Protein AF-K1Z778-F1 (afdb_monomer)

Solvent-accessible surface area (backbone atoms only — not comparable to full-atom values): 7570 Å² total; per-residue (Å²): 135,84,70,97,64,95,76,85,86,62,83,89,69,51,73,70,59,55,56,47,53,48,26,71,77,69,72,56,83,88,81,85,72,78,86,68,81,78,74,78,78,65,86,70,78,81,82,48,31,76,65,58,67,74,46,57,66,69,57,51,52,52,34,48,51,19,50,75,68,65,35,64,68,58,32,49,56,44,32,54,56,42,29,76,76,35,76,73,59,16,62,54,52,40,51,36,61,74,69,64,39,47,70,60,54,45,53,39,59,52,60,71,70,63,68,83,84,85,126

Structure (mmCIF, N/CA/C/O backbone):
data_AF-K1Z778-F1
#
_entry.id   AF-K1Z778-F1
#
loop_
_atom_site.group_PDB
_atom_site.id
_atom_site.type_symbol
_atom_site.label_atom_id
_atom_site.label_alt_id
_atom_site.label_comp_id
_atom_site.label_asym_id
_atom_site.label_entity_id
_atom_site.label_seq_id
_atom_site.pdbx_PDB_ins_code
_atom_site.Cartn_x
_atom_site.Cartn_y
_atom_site.Cartn_z
_atom_site.occupancy
_atom_site.B_iso_or_equiv
_atom_site.auth_seq_id
_atom_site.auth_comp_id
_atom_site.auth_asym_id
_atom_site.auth_atom_id
_atom_site.pdbx_PDB_model_num
ATOM 1 N N . MET A 1 1 ? 0.613 15.749 -31.983 1.00 45.94 1 MET A N 1
ATOM 2 C CA . MET A 1 1 ? 0.147 15.575 -30.594 1.00 45.94 1 MET A CA 1
ATOM 3 C C . MET A 1 1 ? 0.969 14.440 -30.019 1.00 45.94 1 MET A C 1
ATOM 5 O O . MET A 1 1 ? 0.728 13.299 -30.379 1.00 45.94 1 MET A O 1
ATOM 9 N N . ALA A 1 2 ? 2.039 14.765 -29.294 1.00 54.62 2 ALA A N 1
ATOM 10 C CA . ALA A 1 2 ? 2.930 13.773 -28.705 1.00 54.62 2 ALA A CA 1
ATOM 11 C C . ALA A 1 2 ? 2.319 13.346 -27.368 1.00 54.62 2 ALA A C 1
ATOM 13 O O . ALA A 1 2 ? 2.451 14.056 -26.375 1.00 54.62 2 ALA A O 1
ATOM 14 N N . ALA A 1 3 ? 1.560 12.253 -27.366 1.00 55.62 3 ALA A N 1
ATOM 15 C CA . ALA A 1 3 ? 1.265 11.571 -26.114 1.00 55.62 3 ALA A CA 1
ATOM 16 C C . ALA A 1 3 ? 2.606 11.013 -25.618 1.00 55.62 3 ALA A C 1
ATOM 18 O O . ALA A 1 3 ? 3.266 10.313 -26.379 1.00 55.62 3 ALA A O 1
ATOM 19 N N . GLY A 1 4 ? 3.048 11.408 -24.421 1.00 63.31 4 GLY A N 1
ATOM 20 C CA . GLY A 1 4 ? 4.347 11.052 -23.836 1.00 63.31 4 GLY A CA 1
ATOM 21 C C . GLY A 1 4 ? 4.455 9.570 -23.477 1.00 63.31 4 GLY A C 1
ATOM 22 O O . GLY A 1 4 ? 4.510 9.222 -22.305 1.00 63.31 4 GLY A O 1
ATOM 23 N N . CYS A 1 5 ? 4.414 8.711 -24.490 1.00 66.25 5 CYS A N 1
ATOM 24 C CA . CYS A 1 5 ? 4.548 7.272 -24.393 1.00 66.25 5 CYS A CA 1
ATOM 25 C C . CYS A 1 5 ? 5.541 6.833 -25.471 1.00 66.25 5 CYS A C 1
ATOM 27 O O . CYS A 1 5 ? 5.267 6.987 -26.663 1.00 66.25 5 CYS A O 1
ATOM 29 N N . ASP A 1 6 ? 6.701 6.346 -25.036 1.00 72.62 6 ASP A N 1
ATOM 30 C CA . ASP A 1 6 ? 7.818 6.013 -25.923 1.00 72.62 6 ASP A CA 1
ATOM 31 C C . ASP A 1 6 ? 7.671 4.621 -26.569 1.00 72.62 6 ASP A C 1
ATOM 33 O O . ASP A 1 6 ? 8.270 4.366 -27.613 1.00 72.62 6 ASP A O 1
ATOM 37 N N . ASP A 1 7 ? 6.833 3.739 -25.999 1.00 78.31 7 ASP A N 1
ATOM 38 C CA . ASP A 1 7 ? 6.555 2.399 -26.535 1.00 78.31 7 ASP A CA 1
ATOM 39 C C . ASP A 1 7 ? 5.299 1.740 -25.935 1.00 78.31 7 ASP A C 1
ATOM 41 O O . ASP A 1 7 ? 4.788 2.159 -24.896 1.00 78.31 7 ASP A O 1
ATOM 45 N N . PHE A 1 8 ? 4.823 0.656 -26.557 1.00 81.00 8 PHE A N 1
ATOM 46 C CA . PHE A 1 8 ? 3.653 -0.106 -26.114 1.00 81.00 8 PHE A CA 1
ATOM 47 C C . PHE A 1 8 ? 3.872 -1.624 -26.186 1.00 81.00 8 PHE A C 1
ATOM 49 O O . PHE A 1 8 ? 4.138 -2.183 -27.251 1.00 81.00 8 PHE A O 1
ATOM 56 N N . VAL A 1 9 ? 3.631 -2.330 -25.075 1.00 83.00 9 VAL A N 1
ATOM 57 C CA . VAL A 1 9 ? 3.643 -3.803 -25.032 1.00 83.00 9 VAL A CA 1
ATOM 58 C C . VAL A 1 9 ? 2.212 -4.341 -25.107 1.00 83.00 9 VAL A C 1
ATOM 60 O O . VAL A 1 9 ? 1.405 -4.173 -24.192 1.00 83.00 9 VAL A O 1
ATOM 63 N N . ARG A 1 10 ? 1.876 -5.016 -26.212 1.00 79.75 10 ARG A N 1
ATOM 64 C CA . ARG A 1 10 ? 0.532 -5.569 -26.440 1.00 79.75 10 ARG A CA 1
ATOM 65 C C . ARG A 1 10 ? 0.325 -6.884 -25.681 1.00 79.75 10 ARG A C 1
ATOM 67 O O . ARG A 1 10 ? 1.209 -7.733 -25.641 1.00 79.75 10 ARG A O 1
ATOM 74 N N . LYS A 1 11 ? -0.886 -7.095 -25.150 1.00 77.69 11 LYS A N 1
ATOM 75 C CA . LYS A 1 11 ? -1.301 -8.393 -24.591 1.00 77.69 11 LYS A CA 1
ATOM 76 C C . LYS A 1 11 ? -1.340 -9.501 -25.670 1.00 77.69 11 LYS A C 1
ATOM 78 O O . LYS A 1 11 ? -1.763 -9.212 -26.793 1.00 77.69 11 LYS A O 1
ATOM 83 N N . PRO A 1 12 ? -1.015 -10.763 -25.323 1.00 83.44 12 PRO A N 1
ATOM 84 C CA . PRO A 1 12 ? -0.460 -11.199 -24.039 1.00 83.44 12 PRO A CA 1
ATOM 85 C C . PRO A 1 12 ? 1.020 -10.809 -23.945 1.00 83.44 12 PRO A C 1
ATOM 87 O O . PRO A 1 12 ? 1.823 -11.198 -24.790 1.00 83.44 12 PRO A O 1
ATOM 90 N N . TYR A 1 13 ? 1.369 -10.026 -22.928 1.00 77.94 13 TYR A N 1
ATOM 91 C CA . TYR A 1 13 ? 2.748 -9.607 -22.716 1.00 77.94 13 TYR A CA 1
ATOM 92 C C . TYR A 1 13 ? 3.512 -10.706 -21.984 1.00 77.94 13 TYR A C 1
ATOM 94 O O . TYR A 1 13 ? 2.960 -11.407 -21.135 1.00 77.94 13 TYR A O 1
ATOM 102 N N . ARG A 1 14 ? 4.793 -10.855 -22.313 1.00 85.38 14 ARG A N 1
ATOM 103 C CA . ARG A 1 14 ? 5.733 -11.688 -21.562 1.00 85.38 14 ARG A CA 1
ATOM 104 C C . ARG A 1 14 ? 6.597 -10.749 -20.733 1.00 85.38 14 ARG A C 1
ATOM 106 O O . ARG A 1 14 ? 6.950 -9.673 -21.208 1.00 85.38 14 ARG A O 1
ATOM 113 N N . GLU A 1 15 ? 6.973 -11.150 -19.525 1.00 83.12 15 GLU A N 1
ATOM 114 C CA . GLU A 1 15 ? 7.820 -10.331 -18.642 1.00 83.12 15 GLU A CA 1
ATOM 115 C C . GLU A 1 15 ? 9.086 -9.835 -19.355 1.00 83.12 15 GLU A C 1
ATOM 117 O O . GLU A 1 15 ? 9.424 -8.657 -19.286 1.00 83.12 15 GLU A O 1
ATOM 122 N N . ALA A 1 16 ? 9.728 -10.711 -20.135 1.00 84.88 16 ALA A N 1
ATOM 123 C CA . ALA A 1 16 ? 10.910 -10.374 -20.925 1.00 84.88 16 ALA A CA 1
ATOM 124 C C . ALA A 1 16 ? 10.686 -9.206 -21.905 1.00 84.88 16 ALA A C 1
ATOM 126 O O . ALA A 1 16 ? 11.603 -8.418 -22.126 1.00 84.88 16 ALA A O 1
ATOM 127 N N . ASP A 1 17 ? 9.483 -9.072 -22.475 1.00 86.12 17 ASP A N 1
ATOM 128 C CA . ASP A 1 17 ? 9.159 -7.972 -23.386 1.00 86.12 17 ASP A CA 1
ATOM 129 C C . ASP A 1 17 ? 9.046 -6.639 -22.630 1.00 86.12 17 ASP A C 1
ATOM 131 O O . ASP A 1 17 ? 9.518 -5.620 -23.128 1.00 86.12 17 ASP A O 1
ATOM 135 N N . ILE A 1 18 ? 8.504 -6.650 -21.406 1.00 86.50 18 ILE A N 1
ATOM 136 C CA . ILE A 1 18 ? 8.411 -5.462 -20.540 1.00 86.50 18 ILE A CA 1
ATOM 137 C C . ILE A 1 18 ? 9.812 -5.003 -20.121 1.00 86.50 18 ILE A C 1
ATOM 139 O O . ILE A 1 18 ? 10.156 -3.833 -20.285 1.00 86.50 18 ILE A O 1
ATOM 143 N N . PHE A 1 19 ? 10.648 -5.925 -19.632 1.00 88.62 19 PHE A N 1
ATOM 144 C CA . PHE A 1 19 ? 12.021 -5.606 -19.229 1.00 88.62 19 PHE A CA 1
ATOM 145 C C . PHE A 1 19 ? 12.873 -5.112 -20.401 1.00 88.62 19 PHE A C 1
ATOM 147 O O . PHE A 1 19 ? 13.670 -4.193 -20.221 1.00 88.62 19 PHE A O 1
ATOM 154 N N . ARG A 1 20 ? 12.689 -5.662 -21.609 1.00 87.06 20 ARG A N 1
ATOM 155 C CA . ARG A 1 20 ? 13.384 -5.173 -22.809 1.00 87.06 20 ARG A CA 1
ATOM 156 C C . ARG A 1 20 ? 13.024 -3.719 -23.112 1.00 87.06 20 ARG 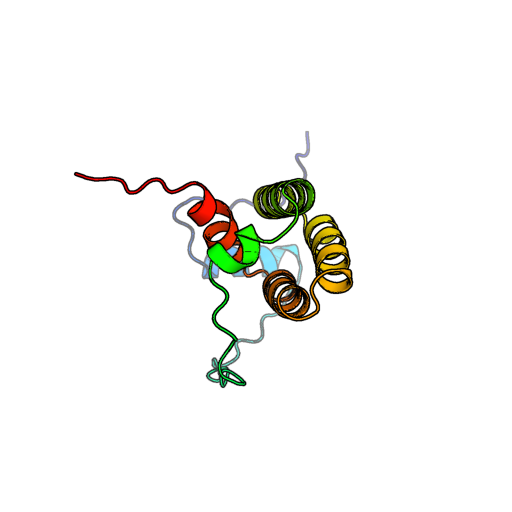A C 1
ATOM 158 O O . ARG A 1 20 ? 13.930 -2.904 -23.242 1.00 87.06 20 ARG A O 1
ATOM 165 N N . VAL A 1 21 ? 11.732 -3.395 -23.171 1.00 88.75 21 VAL A N 1
ATOM 166 C CA . VAL A 1 21 ? 11.263 -2.025 -23.447 1.00 88.75 21 VAL A CA 1
ATOM 167 C C . VAL A 1 21 ? 11.784 -1.051 -22.384 1.00 88.75 21 VAL A C 1
ATOM 169 O O . VAL A 1 21 ? 12.314 0.005 -22.716 1.00 88.75 21 VAL A O 1
ATOM 172 N N . MET A 1 22 ? 11.744 -1.425 -21.101 1.00 88.19 22 MET A N 1
ATOM 173 C CA . MET A 1 22 ? 12.328 -0.600 -20.036 1.00 88.19 22 MET A CA 1
ATOM 174 C C . MET A 1 22 ? 13.845 -0.404 -20.199 1.00 88.19 22 MET A C 1
ATOM 176 O O . MET A 1 22 ? 14.328 0.710 -20.013 1.00 88.19 22 MET A O 1
ATOM 180 N N . ALA A 1 23 ? 14.610 -1.439 -20.568 1.00 88.69 23 ALA A N 1
ATOM 181 C CA . ALA A 1 23 ? 16.049 -1.301 -20.818 1.00 88.69 23 ALA A CA 1
ATOM 182 C C . ALA A 1 23 ? 16.358 -0.359 -21.988 1.00 88.69 23 ALA A C 1
ATOM 184 O O . ALA A 1 23 ? 17.272 0.458 -21.879 1.00 88.69 23 ALA A O 1
ATOM 185 N N . GLU A 1 24 ? 15.609 -0.473 -23.087 1.00 88.06 24 GLU A N 1
ATOM 186 C CA . GLU A 1 24 ? 15.805 0.318 -24.306 1.00 88.06 24 GLU A CA 1
ATOM 187 C C . GLU A 1 24 ? 15.524 1.807 -24.073 1.00 88.06 24 GLU A C 1
ATOM 189 O O . GLU A 1 24 ? 16.332 2.646 -24.472 1.00 88.06 24 GLU A O 1
ATOM 194 N N . HIS A 1 25 ? 14.434 2.135 -23.373 1.00 87.88 25 HIS A N 1
ATOM 195 C CA . HIS A 1 25 ? 14.007 3.527 -23.188 1.00 87.88 25 HIS A CA 1
ATOM 196 C C . HIS A 1 25 ? 14.601 4.207 -21.948 1.00 87.88 25 HIS A C 1
ATOM 198 O O . HIS A 1 25 ? 14.793 5.421 -21.954 1.00 87.88 25 HIS A O 1
ATOM 204 N N . LEU A 1 26 ? 14.948 3.453 -20.896 1.00 86.94 26 LEU A N 1
ATOM 205 C CA . LEU A 1 26 ? 15.531 4.003 -19.659 1.00 86.94 26 LEU A CA 1
ATOM 206 C C . LEU A 1 26 ? 17.051 3.774 -19.540 1.00 86.94 26 LEU A C 1
ATOM 208 O O . LEU A 1 26 ? 17.665 4.228 -18.574 1.00 86.94 26 LEU A O 1
ATOM 212 N N . GLY A 1 27 ? 17.680 3.070 -20.490 1.00 86.19 27 GLY A N 1
ATOM 213 C CA . GLY A 1 27 ? 19.124 2.792 -20.479 1.00 86.19 27 GLY A CA 1
ATOM 214 C C . GLY A 1 27 ? 19.577 1.867 -19.339 1.00 86.19 27 GLY A C 1
ATOM 215 O O . GLY A 1 27 ? 20.705 1.981 -18.849 1.00 86.19 27 GLY A O 1
ATOM 216 N N . LEU A 1 28 ? 18.696 0.974 -18.880 1.00 88.94 28 LEU A N 1
ATOM 217 C CA . LEU A 1 28 ? 18.925 0.107 -17.718 1.00 88.94 28 LEU A CA 1
ATOM 218 C C . LEU A 1 28 ? 19.728 -1.154 -18.075 1.00 88.94 28 LEU A C 1
ATOM 220 O O . LEU A 1 28 ? 19.693 -1.655 -19.198 1.00 88.94 28 LEU A O 1
ATOM 224 N N . ARG A 1 29 ? 20.424 -1.718 -17.080 1.00 85.12 29 ARG A N 1
ATOM 225 C CA . ARG A 1 29 ? 21.039 -3.054 -17.145 1.00 85.12 29 ARG A CA 1
ATOM 226 C C . ARG A 1 29 ? 20.587 -3.875 -15.943 1.00 85.12 29 ARG A C 1
ATOM 228 O O . ARG A 1 29 ? 20.846 -3.483 -14.809 1.00 85.12 29 ARG A O 1
ATOM 235 N N . TYR A 1 30 ? 19.933 -5.005 -16.197 1.00 81.62 30 TYR A N 1
ATOM 236 C CA . TYR A 1 30 ? 19.409 -5.876 -15.146 1.00 81.62 30 TYR A CA 1
ATOM 237 C C . TYR A 1 30 ? 20.466 -6.862 -14.650 1.00 81.62 30 TYR A C 1
ATOM 239 O O . TYR A 1 30 ? 21.181 -7.483 -15.439 1.00 81.62 30 TYR A O 1
ATOM 247 N N . LEU A 1 31 ? 20.537 -7.022 -13.330 1.00 84.50 31 LEU A N 1
ATOM 248 C CA . LEU A 1 31 ? 21.292 -8.080 -12.671 1.00 84.50 31 LEU A CA 1
ATOM 249 C C . LEU A 1 31 ? 20.303 -9.173 -12.268 1.00 84.50 31 LEU A C 1
ATOM 251 O O . LEU A 1 31 ? 19.516 -8.989 -11.345 1.00 84.50 31 LEU A O 1
ATOM 255 N N . TYR A 1 32 ? 20.332 -10.302 -12.971 1.00 75.69 32 TYR A N 1
ATOM 256 C CA . TYR A 1 32 ? 19.511 -11.455 -12.614 1.00 75.69 32 TYR A CA 1
ATOM 257 C C . TYR A 1 32 ? 20.167 -12.196 -11.447 1.00 75.69 32 TYR A C 1
ATOM 259 O O . TYR A 1 32 ? 21.159 -12.906 -11.626 1.00 75.69 32 TYR A O 1
ATOM 267 N N . GLY A 1 33 ? 19.633 -11.995 -10.243 1.00 74.19 33 GLY A N 1
ATOM 268 C CA . GLY A 1 33 ? 19.972 -12.809 -9.081 1.00 74.19 33 GLY A CA 1
ATOM 269 C C . GLY A 1 33 ? 19.354 -14.202 -9.202 1.00 74.19 33 GLY A C 1
ATOM 270 O O . GLY A 1 33 ? 18.262 -14.358 -9.743 1.00 74.19 33 GLY A O 1
ATOM 271 N N . LYS A 1 34 ? 20.039 -15.226 -8.686 1.00 68.19 34 LYS A N 1
ATOM 272 C CA . LYS A 1 34 ? 19.337 -16.448 -8.280 1.00 68.19 34 LYS A CA 1
ATOM 273 C C . LYS A 1 34 ? 18.542 -16.089 -7.031 1.00 68.19 34 LYS A C 1
ATOM 275 O O . LYS A 1 34 ? 19.137 -15.550 -6.104 1.00 68.19 34 LYS A O 1
ATOM 280 N N . GLU A 1 35 ? 17.242 -16.366 -7.024 1.00 60.19 35 GLU A N 1
ATOM 281 C CA . GLU A 1 35 ? 16.422 -16.292 -5.814 1.00 60.19 35 GLU A CA 1
ATOM 282 C C . GLU A 1 35 ? 17.096 -17.116 -4.715 1.00 60.19 35 GLU A C 1
ATOM 284 O O . GLU A 1 35 ? 17.119 -18.349 -4.755 1.00 60.19 35 GLU A O 1
ATOM 289 N N . GLU A 1 36 ? 17.704 -16.431 -3.751 1.00 56.09 36 GLU A N 1
ATOM 290 C CA . GLU A 1 36 ? 17.972 -17.043 -2.465 1.00 56.09 36 GLU A CA 1
ATOM 291 C C . GLU A 1 36 ? 16.622 -17.142 -1.759 1.00 56.09 36 GLU A C 1
ATOM 293 O O . GLU A 1 36 ? 15.897 -16.142 -1.713 1.00 56.09 36 GLU A O 1
ATOM 298 N N . PRO A 1 37 ? 16.240 -18.324 -1.245 1.00 52.66 37 PRO A N 1
ATOM 299 C CA . PRO A 1 37 ? 15.016 -18.444 -0.479 1.00 52.66 37 PRO A CA 1
ATOM 300 C C . PRO A 1 37 ? 15.121 -17.459 0.681 1.00 52.66 37 PRO A C 1
ATOM 302 O O . PRO A 1 37 ? 15.974 -17.611 1.557 1.00 52.66 37 PRO A O 1
ATOM 305 N N . GLN A 1 38 ? 14.283 -16.423 0.647 1.00 55.56 38 GLN A N 1
ATOM 306 C CA . GLN A 1 38 ? 14.102 -15.503 1.757 1.00 55.56 38 GLN A CA 1
ATOM 307 C C . GLN A 1 38 ? 13.736 -16.371 2.959 1.00 55.56 38 GLN A C 1
ATOM 309 O O . GLN A 1 38 ? 12.637 -16.921 3.036 1.00 55.56 38 GLN A O 1
ATOM 314 N N . VAL A 1 39 ? 14.696 -16.579 3.860 1.00 46.03 39 VAL A N 1
ATOM 315 C CA . VAL A 1 39 ? 14.448 -17.246 5.131 1.00 46.03 39 VAL A CA 1
ATOM 316 C C . VAL A 1 39 ? 13.457 -16.351 5.854 1.00 46.03 39 VAL A C 1
ATOM 318 O O . VAL A 1 39 ? 13.827 -15.288 6.345 1.00 46.03 39 VAL A O 1
ATOM 321 N N . SER A 1 40 ? 12.187 -16.758 5.838 1.00 49.09 40 SER A N 1
ATOM 322 C CA . SER A 1 40 ? 11.104 -16.144 6.596 1.00 49.09 40 SER A CA 1
ATOM 323 C C . SER A 1 40 ? 11.571 -16.005 8.044 1.00 49.09 40 SER A C 1
ATOM 325 O O . SER A 1 40 ? 11.719 -16.982 8.782 1.00 49.09 40 SER A O 1
ATOM 327 N N . ALA A 1 41 ? 11.942 -14.780 8.406 1.00 47.22 41 ALA A N 1
ATOM 328 C CA . ALA A 1 41 ? 12.405 -14.452 9.734 1.00 47.22 41 ALA A CA 1
ATOM 329 C C . ALA A 1 41 ? 11.189 -14.383 10.658 1.00 47.22 41 ALA A C 1
ATOM 331 O O . ALA A 1 41 ? 10.344 -13.503 10.503 1.00 47.22 41 ALA A O 1
ATOM 332 N N . ALA A 1 42 ? 11.186 -15.297 11.632 1.00 45.53 42 ALA A N 1
ATOM 333 C CA . ALA A 1 42 ? 10.221 -15.457 12.717 1.00 45.53 42 ALA A CA 1
ATOM 334 C C . ALA A 1 42 ? 8.799 -15.862 12.275 1.00 45.53 42 ALA A C 1
ATOM 336 O O . ALA A 1 42 ? 8.367 -15.526 11.174 1.00 45.53 42 ALA A O 1
ATOM 337 N N . PRO A 1 43 ? 8.049 -16.596 13.124 1.00 44.09 43 PRO A N 1
ATOM 338 C CA . PRO A 1 43 ? 6.620 -16.758 12.912 1.00 44.09 43 PRO A CA 1
ATOM 339 C C . PRO A 1 43 ? 6.014 -15.356 12.891 1.00 44.09 43 PRO A C 1
ATOM 341 O O . PRO A 1 43 ? 5.958 -14.687 13.923 1.00 44.09 43 PRO A O 1
ATOM 344 N N . GLU A 1 44 ? 5.633 -14.884 11.705 1.00 56.97 44 GLU A N 1
ATOM 345 C CA . GLU A 1 44 ? 4.816 -13.689 11.582 1.00 56.97 44 GLU A CA 1
ATOM 346 C C . GLU A 1 44 ? 3.607 -13.909 12.479 1.00 56.97 44 GLU A C 1
ATOM 348 O O . GLU A 1 44 ? 2.919 -14.926 12.350 1.00 56.97 44 GLU A O 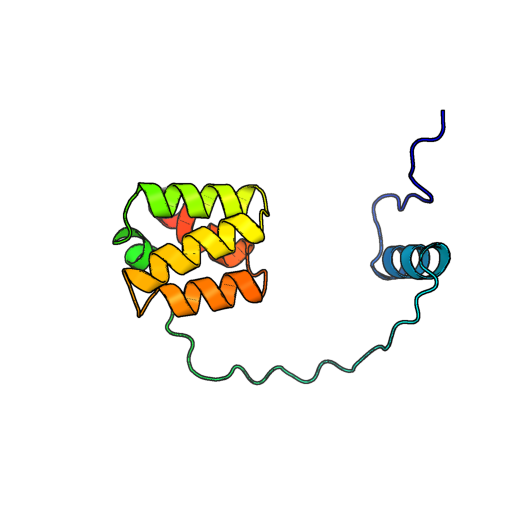1
ATOM 353 N N . THR A 1 45 ? 3.386 -13.007 13.436 1.00 58.53 45 THR A N 1
ATOM 354 C CA . THR A 1 45 ? 2.125 -12.960 14.167 1.00 58.53 45 THR A CA 1
ATOM 355 C C . THR A 1 45 ? 1.035 -12.964 13.107 1.00 58.53 45 THR A C 1
ATOM 357 O O . THR A 1 45 ? 0.936 -12.016 12.327 1.00 58.53 45 THR A O 1
ATOM 360 N N . ALA A 1 46 ? 0.314 -14.081 12.998 1.00 68.38 46 ALA A N 1
ATOM 361 C CA . ALA A 1 46 ? -0.699 -14.261 11.978 1.0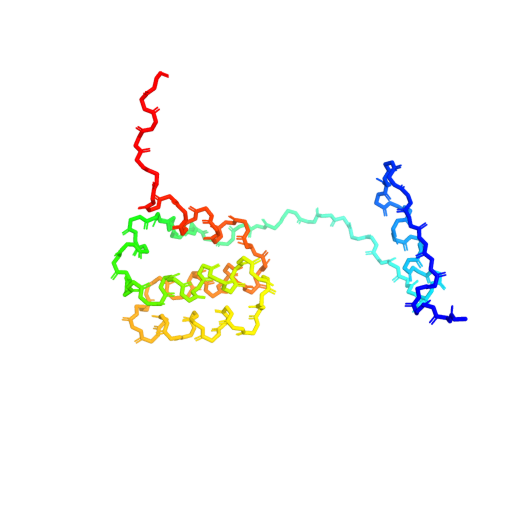0 68.38 46 ALA A CA 1
ATOM 362 C C . ALA A 1 46 ? -1.817 -13.274 12.292 1.00 68.38 46 ALA A C 1
ATOM 364 O O . ALA A 1 46 ? -2.643 -13.519 13.168 1.00 68.38 46 ALA A O 1
ATOM 365 N N . LEU A 1 47 ? -1.768 -12.123 11.630 1.00 80.06 47 LEU A N 1
ATOM 366 C CA . LEU A 1 47 ? -2.800 -11.117 11.742 1.00 80.06 47 LEU A CA 1
ATOM 367 C C . LEU A 1 47 ? -4.057 -11.688 11.108 1.00 80.06 47 LEU A C 1
ATOM 369 O O . LEU A 1 47 ? -4.025 -12.184 9.981 1.00 80.06 47 LEU A O 1
ATOM 373 N N . HIS A 1 48 ? -5.145 -11.660 11.861 1.00 81.06 48 HIS A N 1
ATOM 374 C CA . HIS A 1 48 ? -6.444 -12.085 11.387 1.00 81.06 48 HIS A CA 1
ATOM 375 C C . HIS A 1 48 ? -7.348 -10.864 11.183 1.00 81.06 48 HIS A C 1
ATOM 377 O O . HIS A 1 48 ? -7.201 -9.876 11.900 1.00 81.06 48 HIS A O 1
ATOM 383 N N . PRO A 1 49 ? -8.341 -10.935 10.279 1.00 80.12 49 PRO A N 1
ATOM 384 C CA . PRO A 1 49 ? -9.297 -9.844 10.047 1.00 80.12 49 PRO A CA 1
ATOM 385 C C . PRO A 1 49 ? -9.933 -9.311 11.343 1.00 80.12 49 PRO A C 1
ATOM 387 O O . PRO A 1 49 ? -9.963 -8.110 11.594 1.00 80.12 49 PRO A O 1
ATOM 390 N N . ARG A 1 50 ? -10.291 -10.223 12.257 1.00 80.44 50 ARG A N 1
ATOM 391 C CA . ARG A 1 50 ? -10.787 -9.928 13.617 1.00 80.44 50 ARG A CA 1
ATOM 392 C C . ARG A 1 50 ? -9.899 -8.995 14.448 1.00 80.44 50 ARG A C 1
ATOM 394 O O . ARG A 1 50 ? -10.423 -8.285 15.300 1.00 80.44 50 ARG A O 1
ATOM 401 N N . ASP A 1 51 ? -8.590 -8.978 14.214 1.00 82.06 51 ASP A N 1
ATOM 402 C CA . ASP A 1 51 ? -7.670 -8.088 14.924 1.00 82.06 51 ASP A CA 1
ATOM 403 C C . ASP A 1 51 ? -7.814 -6.649 14.396 1.00 82.06 51 ASP A C 1
ATOM 405 O O . ASP A 1 51 ? -7.804 -5.695 15.170 1.00 82.06 51 ASP A O 1
ATOM 409 N N . LEU A 1 52 ? -8.074 -6.482 13.092 1.00 83.69 52 LEU A N 1
ATOM 410 C CA . LEU A 1 52 ? -8.383 -5.184 12.480 1.00 83.69 52 LEU A CA 1
ATOM 411 C C . LEU A 1 52 ? -9.807 -4.706 12.802 1.00 83.69 52 LEU A C 1
ATOM 413 O O . LEU A 1 52 ? -10.088 -3.508 12.720 1.00 83.69 52 LEU A O 1
ATOM 417 N N . ALA A 1 53 ? -10.711 -5.606 13.196 1.00 79.62 53 ALA A N 1
ATOM 418 C CA . ALA A 1 53 ? -12.051 -5.234 13.647 1.00 79.62 53 ALA A CA 1
ATOM 419 C C . ALA A 1 53 ? -12.029 -4.387 14.935 1.00 79.62 53 ALA A C 1
ATOM 421 O O . ALA A 1 53 ? -12.947 -3.598 15.158 1.00 79.62 53 ALA A O 1
ATOM 422 N N . LEU A 1 54 ? -10.971 -4.515 15.748 1.00 82.06 54 LEU A N 1
ATOM 423 C CA . LEU A 1 54 ? -10.756 -3.719 16.961 1.00 82.06 54 LEU A CA 1
ATOM 424 C C . LEU A 1 54 ? -10.277 -2.291 16.667 1.00 82.06 54 LEU A C 1
ATOM 426 O O . LEU A 1 54 ? -10.366 -1.425 17.540 1.00 82.06 54 LEU A O 1
ATOM 430 N N . LEU A 1 55 ? -9.783 -2.030 15.452 1.00 85.75 55 LEU A N 1
ATOM 431 C CA . LEU A 1 55 ? -9.358 -0.695 15.050 1.00 85.75 55 LEU A CA 1
ATOM 432 C C . LEU A 1 55 ? -10.568 0.234 14.865 1.00 85.75 55 LEU A C 1
ATOM 434 O O . LEU A 1 55 ? -11.641 -0.210 14.440 1.00 85.75 55 LEU A O 1
ATOM 438 N N . PRO A 1 56 ? -10.401 1.546 15.114 1.00 88.62 56 PRO A N 1
ATOM 439 C CA . PRO A 1 56 ? -11.422 2.533 14.792 1.00 88.62 56 PRO A CA 1
ATOM 440 C C . PRO A 1 56 ? -11.865 2.425 13.328 1.00 88.62 56 PRO A C 1
ATOM 442 O O . PRO A 1 56 ? -11.028 2.360 12.423 1.00 88.62 56 PRO A O 1
ATOM 445 N N . ALA A 1 57 ? -13.180 2.457 13.092 1.00 87.94 57 ALA A N 1
ATOM 446 C CA . ALA A 1 57 ? -13.759 2.317 11.754 1.00 87.94 57 ALA A CA 1
ATOM 447 C C . ALA A 1 57 ? -13.198 3.347 10.755 1.00 87.94 57 ALA A C 1
ATOM 449 O O . ALA A 1 57 ? -12.935 2.998 9.607 1.00 87.94 57 ALA A O 1
ATOM 450 N N . ASP A 1 58 ? -12.934 4.575 11.213 1.00 91.06 58 ASP A N 1
ATOM 451 C CA . ASP A 1 58 ? -12.358 5.644 10.391 1.00 91.06 58 ASP A CA 1
ATOM 452 C C . ASP A 1 58 ? -10.945 5.302 9.896 1.00 91.06 58 ASP A C 1
ATOM 454 O O . ASP A 1 58 ? -10.626 5.525 8.729 1.00 91.06 58 ASP A O 1
ATOM 458 N N . LEU A 1 59 ? -10.101 4.721 10.759 1.00 92.25 59 LEU A N 1
ATOM 459 C CA . LEU A 1 59 ? -8.744 4.310 10.384 1.00 92.25 59 LEU A CA 1
ATOM 460 C C . LEU A 1 59 ? -8.773 3.105 9.447 1.00 92.25 59 LEU A C 1
ATOM 462 O O . LEU A 1 59 ? -8.007 3.062 8.487 1.00 92.25 59 LEU A O 1
ATOM 466 N N . ARG A 1 60 ? -9.685 2.156 9.685 1.00 91.56 60 ARG A N 1
ATOM 467 C CA .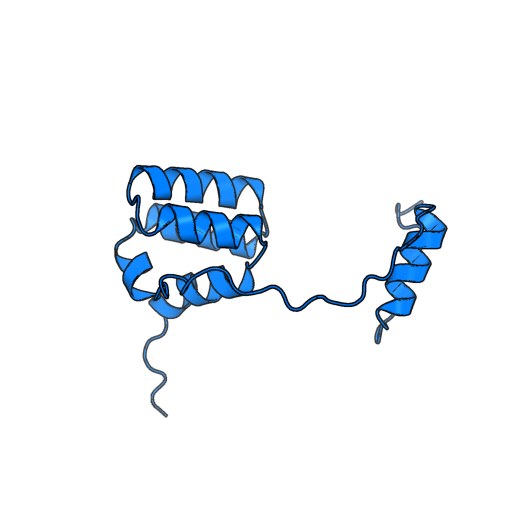 ARG A 1 60 ? -9.875 1.001 8.802 1.00 91.56 60 ARG A CA 1
ATOM 468 C C . ARG A 1 60 ? -10.316 1.435 7.404 1.00 91.56 60 ARG A C 1
ATOM 470 O O . ARG A 1 60 ? -9.718 1.002 6.424 1.00 91.56 60 ARG A O 1
ATOM 477 N N . ALA A 1 61 ? -11.305 2.322 7.309 1.00 91.62 61 ALA A N 1
ATOM 478 C CA . ALA A 1 61 ? -11.780 2.858 6.036 1.00 91.62 61 ALA A CA 1
ATOM 479 C C . ALA A 1 61 ? -10.700 3.686 5.321 1.00 91.62 61 ALA A C 1
ATOM 481 O O . ALA A 1 61 ? -10.520 3.551 4.112 1.00 91.62 61 ALA A O 1
ATOM 482 N N . ALA A 1 62 ? -9.945 4.506 6.059 1.00 94.38 62 ALA A N 1
ATOM 483 C CA . ALA A 1 62 ? -8.838 5.273 5.494 1.00 94.38 62 ALA A CA 1
ATOM 484 C C . ALA A 1 62 ? -7.722 4.368 4.950 1.00 94.38 62 ALA A C 1
ATOM 486 O O . ALA A 1 62 ? -7.196 4.644 3.871 1.00 94.38 62 ALA A O 1
ATOM 487 N N . LEU A 1 63 ? -7.386 3.287 5.665 1.00 94.06 63 LEU A N 1
ATOM 488 C CA . LEU A 1 63 ? -6.391 2.316 5.216 1.00 94.06 63 LEU A CA 1
ATOM 489 C C . LEU A 1 63 ? -6.883 1.557 3.984 1.00 94.06 63 LEU A C 1
ATOM 491 O O . LEU A 1 63 ? -6.149 1.469 3.007 1.00 94.06 63 LEU A O 1
ATOM 495 N N . LEU A 1 64 ? -8.129 1.073 3.995 1.00 93.75 64 LEU A N 1
ATOM 496 C CA . LEU A 1 64 ? -8.739 0.394 2.850 1.00 93.75 64 LEU A CA 1
ATOM 497 C C . LEU A 1 64 ? -8.714 1.275 1.600 1.00 93.75 64 LEU A C 1
ATOM 499 O O . LEU A 1 64 ? -8.273 0.828 0.546 1.00 93.75 64 LEU A O 1
ATOM 503 N N . GLN A 1 65 ? -9.106 2.544 1.725 1.00 95.00 65 GLN A N 1
ATOM 504 C CA . GLN A 1 65 ? -9.074 3.480 0.605 1.00 95.00 65 GLN A CA 1
ATOM 505 C C . GLN A 1 65 ? -7.651 3.682 0.072 1.00 95.00 65 GLN A C 1
ATOM 507 O O . GLN A 1 65 ? -7.444 3.636 -1.136 1.00 95.00 65 GLN A O 1
ATOM 512 N N . ALA A 1 66 ? -6.665 3.866 0.955 1.00 95.31 66 ALA A N 1
ATOM 513 C CA . ALA A 1 66 ? -5.272 4.032 0.545 1.00 95.31 66 ALA A CA 1
ATOM 514 C C . ALA A 1 66 ? -4.717 2.780 -0.157 1.00 95.31 66 ALA A C 1
ATOM 516 O O . ALA A 1 66 ? -3.989 2.897 -1.140 1.00 95.31 66 ALA A O 1
ATOM 517 N N . VAL A 1 67 ? -5.093 1.586 0.314 1.00 94.56 67 VAL A N 1
ATOM 518 C CA . VAL A 1 67 ? -4.732 0.303 -0.307 1.00 94.56 67 VAL A CA 1
ATOM 519 C C . VAL A 1 67 ? -5.371 0.167 -1.694 1.0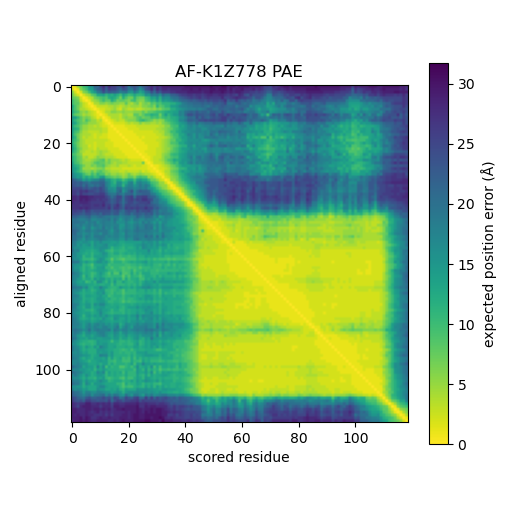0 94.56 67 VAL A C 1
ATOM 521 O O . VAL A 1 67 ? -4.674 -0.182 -2.644 1.00 94.56 67 VAL A O 1
ATOM 524 N N . LEU A 1 68 ? -6.659 0.499 -1.842 1.00 92.44 68 LEU A N 1
ATOM 525 C CA . LEU A 1 68 ? -7.373 0.465 -3.127 1.00 92.44 68 LEU A CA 1
ATOM 526 C C . LEU A 1 68 ? -6.820 1.477 -4.142 1.00 92.44 68 LEU A C 1
ATOM 528 O O . LEU A 1 68 ? -6.759 1.191 -5.336 1.00 92.44 68 LEU A O 1
ATOM 532 N N . GLU A 1 69 ? -6.409 2.655 -3.673 1.00 94.62 69 GLU A N 1
ATOM 533 C CA . GLU A 1 69 ? -5.796 3.704 -4.496 1.00 94.62 69 GLU A CA 1
ATOM 534 C C . GLU A 1 69 ? -4.306 3.438 -4.787 1.00 94.62 69 GLU A C 1
ATOM 536 O O . GLU A 1 69 ? -3.706 4.170 -5.574 1.00 94.62 69 GLU A O 1
ATOM 541 N N . LEU A 1 70 ? -3.710 2.400 -4.176 1.00 92.94 70 LEU A N 1
ATOM 542 C CA . LEU A 1 70 ? -2.262 2.149 -4.154 1.00 92.94 70 LEU A CA 1
ATOM 543 C C . LEU A 1 70 ? -1.460 3.397 -3.733 1.00 92.94 70 LEU A C 1
ATOM 545 O O . LEU A 1 70 ? -0.326 3.612 -4.171 1.00 92.94 70 LEU A O 1
ATOM 549 N N . ASP A 1 71 ? -2.051 4.227 -2.871 1.00 95.12 71 ASP A N 1
ATOM 550 C CA . ASP A 1 71 ? -1.427 5.430 -2.335 1.00 95.12 71 ASP A CA 1
ATOM 551 C C . ASP A 1 71 ? -0.502 5.039 -1.181 1.00 95.12 71 ASP A C 1
ATOM 553 O O . ASP A 1 71 ? -0.899 4.927 -0.017 1.00 95.12 71 ASP A O 1
ATOM 557 N N . THR A 1 72 ? 0.762 4.807 -1.529 1.00 92.56 72 THR A N 1
ATOM 558 C CA . THR A 1 72 ? 1.785 4.345 -0.587 1.00 92.56 72 THR A CA 1
ATOM 559 C C . THR A 1 72 ? 2.039 5.343 0.537 1.00 92.56 72 THR A C 1
ATOM 561 O O . THR A 1 72 ? 2.258 4.937 1.678 1.00 92.56 72 THR A O 1
ATOM 564 N N . THR A 1 73 ? 1.958 6.642 0.240 1.00 93.88 73 THR A N 1
ATOM 565 C CA . THR A 1 73 ? 2.194 7.706 1.221 1.00 93.88 73 THR A CA 1
ATOM 566 C C . THR A 1 73 ? 1.058 7.726 2.231 1.00 93.88 73 THR A C 1
ATOM 568 O O . THR A 1 73 ? 1.288 7.631 3.437 1.00 93.88 73 THR A O 1
ATOM 571 N N . ARG A 1 74 ? -0.184 7.737 1.744 1.00 94.56 74 ARG A N 1
ATOM 572 C CA . ARG A 1 74 ? -1.367 7.730 2.601 1.00 94.56 74 ARG A CA 1
ATOM 573 C C . ARG A 1 74 ? -1.482 6.446 3.418 1.00 94.56 74 ARG A C 1
ATOM 575 O O . ARG A 1 74 ? -1.832 6.502 4.596 1.00 94.56 74 ARG A O 1
ATOM 582 N N . ALA A 1 75 ? -1.155 5.294 2.833 1.00 94.50 75 ALA A N 1
ATOM 583 C CA . ALA A 1 75 ? -1.142 4.024 3.555 1.00 94.50 75 ALA A CA 1
ATOM 584 C C . ALA A 1 75 ? -0.160 4.072 4.739 1.00 94.50 75 ALA A C 1
ATOM 586 O O . ALA A 1 75 ? -0.519 3.683 5.850 1.00 94.50 75 ALA A O 1
ATOM 587 N N . GLN A 1 76 ? 1.045 4.613 4.535 1.00 93.62 76 GLN A N 1
ATOM 588 C CA . GLN A 1 76 ? 2.046 4.766 5.595 1.00 93.62 76 GLN A CA 1
ATOM 589 C C . GLN A 1 76 ? 1.585 5.714 6.712 1.00 93.62 76 GLN A C 1
ATOM 591 O O . GLN A 1 76 ? 1.744 5.383 7.887 1.00 93.62 76 GLN A O 1
ATOM 596 N N . GLU A 1 77 ? 0.971 6.850 6.373 1.00 95.38 77 GLU A N 1
ATOM 597 C CA . GLU A 1 77 ? 0.449 7.814 7.357 1.00 95.38 77 GLU A CA 1
ATOM 598 C C . GLU A 1 77 ? -0.647 7.207 8.248 1.00 95.38 77 GLU A C 1
ATOM 600 O O . GLU A 1 77 ? -0.673 7.403 9.474 1.00 95.38 77 GLU A O 1
ATOM 605 N N . VAL A 1 78 ? -1.559 6.442 7.640 1.00 95.31 78 VAL A N 1
ATOM 606 C CA . VAL A 1 78 ? -2.631 5.758 8.372 1.00 95.31 78 VAL A CA 1
ATOM 607 C C . VAL A 1 78 ? -2.046 4.673 9.274 1.00 95.31 78 VAL A C 1
ATOM 609 O O . VAL A 1 78 ? -2.398 4.608 10.453 1.00 95.31 78 VAL A O 1
ATOM 612 N N . VAL A 1 79 ? -1.109 3.869 8.768 1.00 93.94 79 VAL A N 1
ATOM 613 C CA . VAL A 1 79 ? -0.444 2.821 9.553 1.00 93.94 79 VAL A CA 1
ATOM 614 C C . VAL A 1 79 ? 0.356 3.394 10.723 1.00 93.94 79 VAL A C 1
ATOM 616 O O . VAL A 1 79 ? 0.282 2.855 11.823 1.00 93.94 79 VAL A O 1
ATOM 619 N N . GLU A 1 80 ? 1.058 4.514 10.545 1.00 93.94 80 GLU A N 1
ATOM 620 C CA . GLU A 1 80 ? 1.754 5.194 11.645 1.00 93.94 80 GLU A CA 1
ATOM 621 C C . GLU A 1 80 ? 0.772 5.650 12.733 1.00 93.94 80 GLU A C 1
ATOM 623 O O . GLU A 1 80 ? 1.049 5.569 13.932 1.00 93.94 80 GLU A O 1
ATOM 628 N N . THR A 1 81 ? -0.413 6.104 12.328 1.00 93.75 81 THR A N 1
ATOM 629 C CA . THR A 1 81 ? -1.467 6.470 13.275 1.00 93.75 81 THR A CA 1
ATOM 630 C C . THR A 1 81 ? -2.009 5.256 14.022 1.00 93.75 81 THR A C 1
ATOM 632 O O . THR A 1 81 ? -2.224 5.351 15.231 1.00 93.75 81 THR A O 1
ATOM 635 N N . ILE A 1 82 ? -2.167 4.120 13.339 1.00 91.94 82 ILE A N 1
ATOM 636 C CA . ILE A 1 82 ? -2.563 2.848 13.954 1.00 91.94 82 ILE A CA 1
ATOM 637 C C . ILE A 1 82 ? -1.493 2.367 14.939 1.00 91.94 82 ILE A C 1
ATOM 639 O O . ILE A 1 82 ? -1.831 2.008 16.058 1.00 91.94 82 ILE A O 1
ATOM 643 N N . GLU A 1 83 ? -0.209 2.431 14.589 1.00 90.94 83 GLU A N 1
ATOM 644 C CA . GLU A 1 83 ? 0.904 2.003 15.450 1.00 90.94 83 GLU A CA 1
ATOM 645 C C . GLU A 1 83 ? 0.997 2.789 16.761 1.00 90.94 83 GLU A C 1
ATOM 647 O O . GLU A 1 83 ? 1.334 2.230 17.805 1.00 90.94 83 GLU A O 1
ATOM 652 N N . ARG A 1 84 ? 0.631 4.075 16.743 1.00 89.12 84 ARG A N 1
ATOM 653 C CA . ARG A 1 84 ? 0.527 4.881 17.970 1.00 89.12 84 A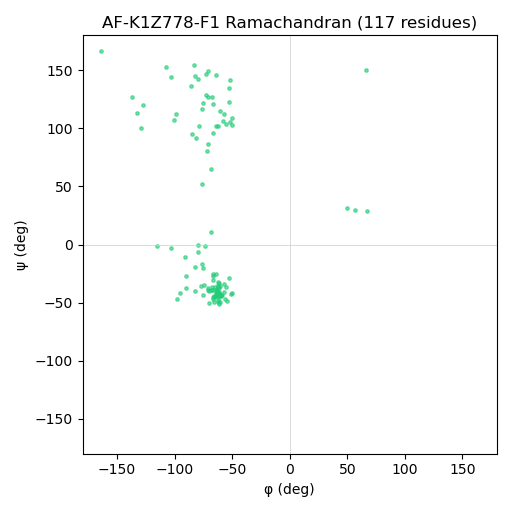RG A CA 1
ATOM 654 C C . ARG A 1 84 ? -0.594 4.424 18.906 1.00 89.12 84 ARG A C 1
ATOM 656 O O . ARG A 1 84 ? -0.523 4.715 20.098 1.00 89.12 84 ARG A O 1
ATOM 663 N N . GLN A 1 85 ? -1.636 3.781 18.381 1.00 86.19 85 GLN A N 1
ATOM 664 C CA . GLN A 1 85 ? -2.788 3.308 19.156 1.00 86.19 85 GLN A CA 1
ATOM 665 C C . GLN A 1 85 ? -2.635 1.842 19.564 1.00 86.19 85 GLN A C 1
ATOM 667 O O . GLN A 1 85 ? -2.928 1.487 20.704 1.00 86.19 85 GLN A O 1
ATOM 672 N N . ASP A 1 86 ? -2.146 1.015 18.644 1.00 83.44 86 ASP A N 1
ATOM 673 C CA . ASP A 1 86 ? -1.942 -0.413 18.811 1.00 83.44 86 ASP A CA 1
ATOM 674 C C . ASP A 1 86 ? -0.512 -0.789 18.398 1.00 83.44 86 ASP A C 1
ATOM 676 O O . ASP A 1 86 ? -0.177 -0.940 17.217 1.00 83.44 86 ASP A O 1
ATOM 680 N N . GLY A 1 87 ? 0.342 -0.953 19.409 1.00 81.31 87 GLY A N 1
ATOM 681 C CA . GLY A 1 87 ? 1.743 -1.330 19.228 1.00 81.31 87 GLY A CA 1
ATOM 682 C C . GLY A 1 87 ? 1.961 -2.795 18.836 1.00 81.31 87 GLY A C 1
ATOM 683 O O . GLY A 1 87 ? 3.107 -3.198 18.660 1.00 81.31 87 GLY A O 1
ATOM 684 N N . VAL A 1 88 ? 0.902 -3.604 18.723 1.00 84.69 88 VAL A N 1
ATOM 685 C CA . VAL A 1 88 ? 0.983 -5.006 18.292 1.00 84.69 88 VAL A CA 1
ATOM 686 C C . VAL A 1 88 ? 0.645 -5.118 16.808 1.00 84.69 88 VAL A C 1
ATOM 688 O O . VAL A 1 88 ? 1.387 -5.748 16.056 1.00 84.69 88 VAL A O 1
ATOM 691 N N . ILE A 1 89 ? -0.441 -4.478 16.373 1.00 88.00 89 ILE A N 1
ATOM 692 C CA . ILE A 1 89 ? -0.938 -4.557 14.993 1.00 88.00 89 ILE A CA 1
ATOM 693 C C . ILE A 1 89 ? -0.190 -3.589 14.070 1.00 88.00 89 ILE A C 1
ATOM 695 O O . ILE A 1 89 ? 0.153 -3.949 12.941 1.00 88.00 89 ILE A O 1
ATOM 699 N N . GLY A 1 90 ? 0.109 -2.376 14.545 1.00 89.19 90 GLY A N 1
ATOM 700 C CA . GLY A 1 90 ? 0.754 -1.332 13.745 1.00 89.19 90 GLY A CA 1
ATOM 701 C C . GLY A 1 90 ? 2.069 -1.751 13.076 1.00 89.19 90 GLY A C 1
ATOM 702 O O . GLY A 1 90 ? 2.190 -1.575 11.862 1.00 89.19 90 GLY A O 1
ATOM 703 N N . PRO A 1 91 ? 3.028 -2.369 13.795 1.00 89.44 91 PRO A N 1
ATOM 704 C CA . PRO A 1 91 ? 4.296 -2.796 13.200 1.00 89.44 91 PRO A CA 1
ATOM 705 C C . PRO A 1 91 ? 4.133 -3.842 12.092 1.00 89.44 91 PRO A C 1
ATOM 707 O O . PRO A 1 91 ? 4.900 -3.858 11.129 1.00 89.44 91 PRO A O 1
ATOM 710 N N . VAL A 1 92 ? 3.125 -4.712 12.196 1.00 89.94 92 VAL A N 1
ATOM 711 C CA . VAL A 1 92 ? 2.869 -5.725 11.167 1.00 89.94 92 VAL A CA 1
ATOM 712 C C . VAL A 1 92 ? 2.232 -5.087 9.934 1.00 89.94 92 VAL A C 1
ATOM 714 O O . VAL A 1 92 ? 2.683 -5.353 8.823 1.00 89.94 92 VAL A O 1
ATOM 717 N N . LEU A 1 93 ? 1.254 -4.190 10.110 1.00 91.00 93 LEU A N 1
ATOM 718 C CA . LEU A 1 93 ? 0.685 -3.424 8.994 1.00 91.00 93 LEU A CA 1
ATOM 719 C C . LEU A 1 93 ? 1.747 -2.563 8.296 1.00 91.00 93 LEU A C 1
ATOM 721 O O . LEU A 1 93 ? 1.732 -2.449 7.072 1.00 91.00 93 LEU A O 1
ATOM 725 N N . ARG A 1 94 ? 2.703 -2.011 9.056 1.00 92.12 94 ARG A N 1
ATOM 726 C CA . ARG A 1 94 ? 3.848 -1.262 8.516 1.00 92.12 94 ARG A CA 1
ATOM 727 C C . ARG A 1 94 ? 4.694 -2.140 7.617 1.00 92.12 94 ARG A C 1
ATOM 729 O O . ARG A 1 94 ? 4.946 -1.756 6.482 1.00 92.12 94 ARG A O 1
ATOM 736 N N . LYS A 1 95 ? 5.064 -3.331 8.090 1.00 90.50 95 LYS A N 1
ATOM 737 C CA . LYS A 1 95 ? 5.845 -4.285 7.299 1.00 90.50 95 LYS A CA 1
ATOM 738 C C . LYS A 1 95 ? 5.122 -4.671 6.003 1.00 90.50 95 LYS A C 1
ATOM 740 O O . LYS A 1 95 ? 5.745 -4.673 4.949 1.00 90.50 95 LYS A O 1
ATOM 745 N N . LEU A 1 96 ? 3.813 -4.928 6.063 1.00 90.69 96 LEU A N 1
ATOM 746 C CA . LEU A 1 96 ? 3.011 -5.233 4.872 1.00 90.69 96 LEU A CA 1
ATOM 747 C C . LEU A 1 96 ? 2.986 -4.062 3.876 1.00 90.69 96 LEU A C 1
ATOM 749 O O . LEU A 1 96 ? 3.150 -4.273 2.677 1.00 90.69 96 LEU A O 1
ATOM 753 N N . ALA A 1 97 ? 2.822 -2.828 4.360 1.00 91.12 97 ALA A N 1
ATOM 754 C CA . ALA A 1 97 ? 2.831 -1.635 3.514 1.00 91.12 97 ALA A CA 1
ATOM 755 C C . ALA A 1 97 ? 4.220 -1.355 2.907 1.00 91.12 97 ALA A C 1
ATOM 757 O O . ALA A 1 97 ? 4.314 -0.986 1.740 1.00 91.12 97 ALA A O 1
ATOM 758 N N . GLU A 1 98 ? 5.301 -1.556 3.667 1.00 89.88 98 GLU A N 1
ATOM 759 C CA . GLU A 1 98 ? 6.688 -1.397 3.201 1.00 89.88 98 GLU A CA 1
ATOM 760 C C . GLU A 1 98 ? 7.077 -2.453 2.159 1.00 89.88 98 GLU A C 1
ATOM 762 O O . GLU A 1 98 ? 7.768 -2.139 1.190 1.00 89.88 98 GLU A O 1
ATOM 767 N N . ASN A 1 99 ? 6.581 -3.680 2.316 1.00 89.56 99 ASN A N 1
ATOM 768 C CA . ASN A 1 99 ? 6.768 -4.765 1.356 1.00 89.56 99 ASN A CA 1
ATOM 769 C C . ASN A 1 99 ? 5.824 -4.680 0.144 1.00 89.56 99 ASN A C 1
ATOM 771 O O . ASN A 1 99 ? 5.889 -5.541 -0.732 1.00 89.56 99 ASN A O 1
ATOM 775 N N . LEU A 1 100 ? 4.950 -3.665 0.084 1.00 88.62 100 LEU A N 1
ATOM 776 C CA . LEU A 1 100 ? 3.918 -3.507 -0.948 1.00 88.62 100 LEU A CA 1
ATOM 777 C C . LEU A 1 100 ? 2.977 -4.725 -1.048 1.00 88.62 100 LEU A C 1
ATOM 779 O O . LEU A 1 100 ? 2.426 -5.010 -2.111 1.00 88.62 100 LEU A O 1
ATOM 783 N N . GLU A 1 101 ? 2.755 -5.432 0.065 1.00 90.12 101 GLU A N 1
ATOM 784 C CA . GLU A 1 101 ? 1.841 -6.577 0.183 1.00 90.12 101 GLU A CA 1
ATOM 785 C C . GLU A 1 101 ? 0.368 -6.106 0.235 1.00 90.12 101 GLU A C 1
ATOM 787 O O . GLU A 1 101 ? -0.400 -6.464 1.132 1.00 90.12 101 GLU A O 1
ATOM 792 N N . TYR A 1 102 ? -0.044 -5.274 -0.727 1.00 90.88 102 TYR A N 1
ATOM 793 C CA . TYR A 1 102 ? -1.368 -4.645 -0.750 1.00 90.88 102 TYR A CA 1
ATOM 794 C C . TYR A 1 102 ? -2.515 -5.636 -0.940 1.00 90.88 102 TYR A C 1
ATOM 796 O O . TYR A 1 102 ? -3.577 -5.431 -0.364 1.00 90.88 102 TYR A O 1
ATOM 804 N N . GLU A 1 103 ? -2.296 -6.742 -1.653 1.00 88.12 103 GLU A N 1
ATOM 805 C CA . GLU A 1 103 ? -3.285 -7.825 -1.744 1.00 88.12 103 GLU A CA 1
ATOM 806 C C . GLU A 1 103 ? -3.580 -8.434 -0.366 1.00 88.12 103 GLU A C 1
ATOM 808 O O . GLU A 1 103 ? -4.733 -8.677 -0.014 1.00 88.12 103 GLU A O 1
ATOM 813 N N . ARG A 1 104 ? -2.540 -8.628 0.454 1.00 88.06 104 ARG A N 1
ATOM 814 C CA . ARG A 1 104 ? -2.679 -9.170 1.810 1.00 88.06 104 ARG A CA 1
ATOM 815 C C . ARG A 1 104 ? -3.348 -8.167 2.745 1.00 88.06 104 ARG A C 1
ATOM 817 O O . ARG A 1 104 ? -4.188 -8.562 3.547 1.00 88.06 104 ARG A O 1
ATOM 824 N N . LEU A 1 105 ? -3.007 -6.882 2.631 1.00 90.75 105 LEU A N 1
ATOM 825 C CA . LEU A 1 105 ? -3.695 -5.812 3.362 1.00 90.75 105 LEU A CA 1
ATOM 826 C C . LEU A 1 105 ? -5.179 -5.749 2.993 1.00 90.75 105 LEU A C 1
ATOM 828 O O . LEU A 1 105 ? -6.013 -5.645 3.887 1.00 90.75 105 LEU A O 1
ATOM 832 N N . LEU A 1 106 ? -5.503 -5.854 1.704 1.00 91.31 106 LEU A N 1
ATOM 833 C CA . LEU A 1 106 ? -6.878 -5.832 1.224 1.00 91.31 106 LEU A CA 1
ATOM 834 C C . LEU A 1 106 ? -7.677 -7.011 1.789 1.00 91.31 106 LEU A C 1
ATOM 836 O O . LEU A 1 106 ? -8.710 -6.784 2.408 1.00 91.31 106 LEU A O 1
ATOM 840 N N . ALA A 1 107 ? -7.147 -8.235 1.705 1.00 88.50 107 ALA A N 1
ATOM 841 C CA . ALA A 1 107 ? -7.796 -9.420 2.268 1.00 88.50 107 ALA A CA 1
ATOM 842 C C . ALA A 1 107 ? -8.077 -9.280 3.777 1.00 88.50 107 ALA A C 1
ATOM 844 O O . ALA A 1 107 ? -9.151 -9.633 4.250 1.00 88.50 107 ALA A O 1
ATOM 845 N N . LEU A 1 108 ? -7.140 -8.707 4.541 1.00 88.44 108 LEU A N 1
ATOM 846 C CA . LEU A 1 108 ? -7.322 -8.457 5.977 1.00 88.44 108 LEU A CA 1
ATOM 847 C C . LEU A 1 108 ? -8.401 -7.406 6.287 1.00 88.44 108 LEU A C 1
ATOM 849 O O . LEU A 1 108 ? -8.979 -7.422 7.377 1.00 88.44 108 LEU A O 1
ATOM 853 N N . LEU A 1 109 ? -8.639 -6.477 5.361 1.00 87.62 109 LEU A N 1
ATOM 854 C CA . LEU A 1 109 ? -9.598 -5.385 5.506 1.00 87.62 109 LEU A CA 1
ATOM 855 C C . LEU A 1 109 ? -10.996 -5.775 5.001 1.00 87.62 109 LEU A C 1
ATOM 857 O O . LEU A 1 109 ? -11.971 -5.395 5.648 1.00 87.62 109 LEU A O 1
ATOM 861 N N . GLU A 1 110 ? -11.088 -6.552 3.919 1.00 80.88 110 GLU A N 1
ATOM 862 C CA . GLU A 1 110 ? -12.337 -6.998 3.280 1.00 80.88 110 GLU A CA 1
ATOM 863 C C . GLU A 1 110 ? -13.032 -8.141 4.026 1.00 80.88 110 GLU A C 1
ATOM 865 O O . GLU A 1 110 ? -14.252 -8.106 4.156 1.00 80.88 110 GLU A O 1
ATOM 870 N N . ASP A 1 111 ? -12.297 -9.087 4.626 1.00 64.31 111 ASP A N 1
ATOM 871 C CA . ASP A 1 111 ? -12.89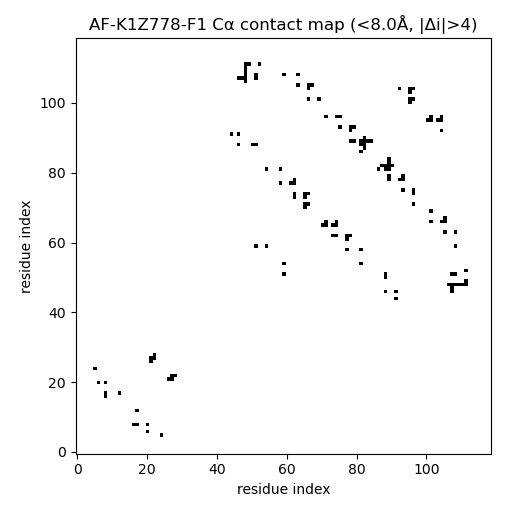5 -10.204 5.390 1.00 64.31 111 ASP A CA 1
ATOM 872 C C . ASP A 1 111 ? -13.587 -9.777 6.707 1.00 64.31 111 ASP A C 1
ATOM 874 O O . ASP A 1 111 ? -13.960 -10.603 7.540 1.00 64.31 111 ASP A O 1
ATOM 878 N N . ASN A 1 112 ? -13.766 -8.471 6.911 1.00 55.03 112 ASN A N 1
ATOM 879 C CA . ASN A 1 112 ? -14.625 -7.903 7.947 1.00 55.03 112 ASN A CA 1
ATOM 880 C C . ASN A 1 112 ? -16.067 -7.656 7.459 1.00 55.03 112 ASN A C 1
ATOM 882 O O . ASN A 1 112 ? -16.923 -7.364 8.292 1.00 55.03 112 ASN A O 1
ATOM 886 N N . ASP A 1 113 ? -16.318 -7.755 6.147 1.00 46.72 113 ASP A N 1
ATOM 887 C CA . ASP A 1 113 ? -17.631 -7.606 5.493 1.00 46.72 113 ASP A CA 1
ATOM 888 C C . ASP A 1 113 ? -18.119 -8.912 4.825 1.00 46.72 113 ASP A C 1
ATOM 890 O O . ASP A 1 113 ? -19.230 -8.966 4.298 1.00 46.72 113 ASP A O 1
ATOM 894 N N . SER A 1 114 ? -17.327 -9.991 4.874 1.00 38.72 114 SER A N 1
ATOM 895 C CA . SER A 1 114 ? -17.758 -11.325 4.447 1.00 38.72 114 SER A CA 1
ATOM 896 C C . SER A 1 114 ? -18.781 -11.892 5.444 1.00 38.72 114 SER A C 1
ATOM 898 O O . SER A 1 114 ? -18.433 -12.625 6.374 1.00 38.72 114 SER A O 1
ATOM 900 N N . GLU A 1 115 ? -20.066 -11.571 5.261 1.00 38.66 115 GLU A N 1
ATOM 901 C CA . GLU A 1 115 ? -21.124 -12.494 5.682 1.00 38.66 115 GLU A CA 1
ATOM 902 C C . GLU A 1 115 ? -20.820 -13.880 5.083 1.00 38.66 115 GLU A C 1
ATOM 904 O O . GLU A 1 115 ? -20.332 -13.963 3.951 1.00 38.66 115 GLU A O 1
ATOM 909 N N . PRO A 1 116 ? -21.062 -14.979 5.819 1.00 41.09 116 PRO A N 1
ATOM 910 C CA . PRO A 1 116 ? -20.851 -16.309 5.277 1.00 41.09 116 PRO A CA 1
ATOM 911 C C . PRO A 1 116 ? -21.766 -16.478 4.063 1.00 41.09 116 PRO A C 1
ATOM 913 O O . PRO A 1 116 ? -22.990 -16.469 4.190 1.00 41.09 116 PRO A O 1
ATOM 916 N N . GLU A 1 117 ? -21.176 -16.625 2.880 1.00 40.41 117 GLU A N 1
ATOM 917 C CA . GLU A 1 117 ? -21.904 -17.042 1.687 1.00 40.41 117 GLU A CA 1
ATOM 918 C C . GLU A 1 117 ? -22.240 -18.537 1.852 1.00 40.41 117 GLU A C 1
ATOM 920 O O . GLU A 1 117 ? -21.527 -19.429 1.397 1.00 40.41 117 GLU A O 1
ATOM 925 N N . ASP A 1 118 ? -23.304 -18.806 2.613 1.00 39.41 118 ASP A N 1
ATOM 926 C CA . ASP A 1 118 ? -24.028 -20.075 2.621 1.00 39.41 118 ASP A CA 1
ATOM 927 C C . ASP A 1 118 ? -24.653 -20.281 1.233 1.00 39.41 118 ASP A C 1
ATOM 929 O O . ASP A 1 118 ? -25.706 -19.695 0.983 1.00 39.41 118 ASP A O 1
ATOM 933 N N . ILE A 1 119 ? -24.057 -21.126 0.373 1.00 36.66 119 ILE A N 1
ATOM 934 C CA . ILE A 1 119 ? -24.771 -22.075 -0.520 1.00 36.66 119 ILE A CA 1
ATOM 935 C C . ILE A 1 119 ? -23.935 -23.346 -0.728 1.00 36.66 119 ILE A C 1
ATOM 937 O O . ILE A 1 119 ? -22.822 -23.254 -1.292 1.00 36.66 119 ILE A O 1
#

Secondary structure (DSSP, 8-state):
---S-----PSSPPHHHHHHHHHHHH---------------S------HHHHTTS-HHHHHHHHHHHHTT-HHHHHHHHHHHHHH-TTHHHHHHHHHHTT-HHHHHHHHHTTS------

Sequence (119 aa):
MAAGCDDFVRKPYREADIFRVMAEHLGLRYLYGKEEPQVSAAPETALHPRDLALLPADLRAALLQAVLELDTTRAQEVVETIERQDGVIGPVLRKLAENLEYERLLALLEDNDSEPEDI

pLDDT: mean 79.57, std 16.46, range [36.66, 95.38]

Mean predicted aligned error: 12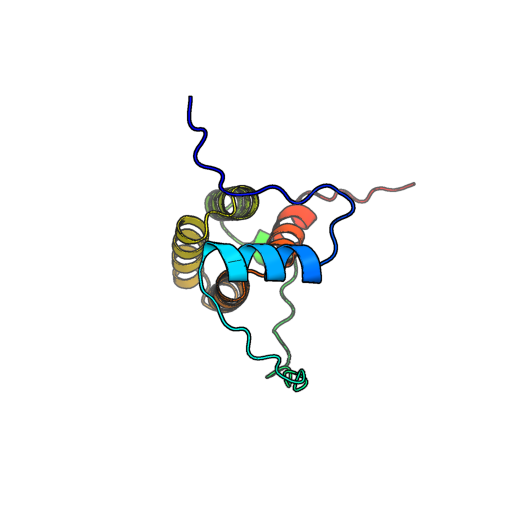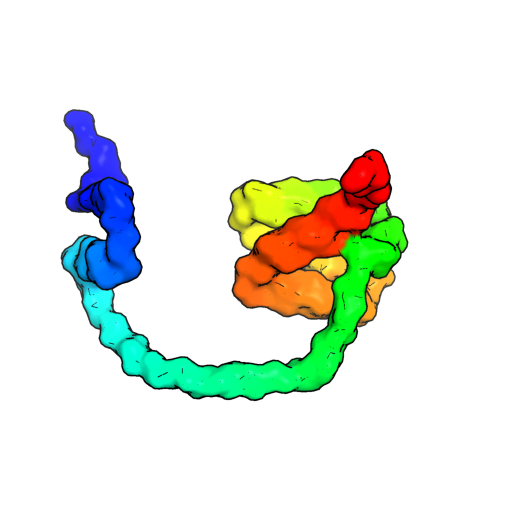.03 Å

Foldseek 3Di:
DDPPDPDDADPPGDPVNVVVVCCVPVVDDDDDDDDDPPPPPDDDPPQALVVCVPPDPVLLVQLLVCLVVVVLVSNQVSLVVVCVVDVNVSVSSNVCSVVVVSVVSNVSSCVVVDDPPDD

Nearest PDB structures (foldseek):
  6d90-assembly1_i  TM=3.807E-01  e=3.819E+00  Oryctolagus cuniculus

Radius of gyration: 19.28 Å; Cα contacts (8 Å, |Δi|>4): 76; chains: 1; bounding box: 46×38×50 Å